Protein AF-A0A367ANY7-F1 (afdb_monomer_lite)

Foldseek 3Di:
DVVVVCVVVVVCCQQQPAFDVVVVGHGNVVVVVD

Secondary structure (DSSP, 8-state):
-HHHHTHHHHHHHHHHT---GGGTT--GGGGG--

Radius of gyration: 11.62 Å; chains: 1; bounding box: 24×19×30 Å

Sequence (34 aa):
DQRTAALDAWLEHYNTARSHSALKGQPPISRLAA

pLDDT: mean 93.91, std 7.22, range [59.91, 98.0]

Structure (mmCIF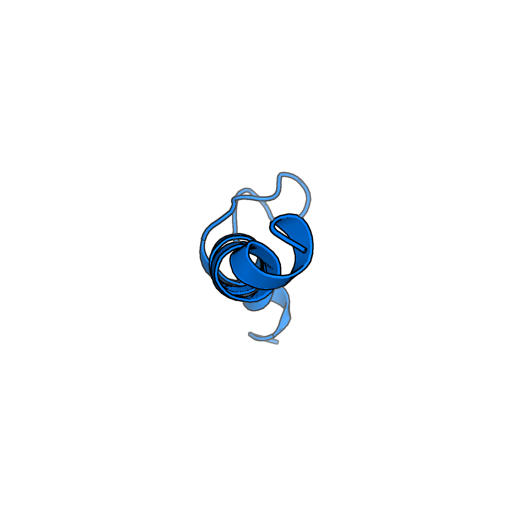, N/CA/C/O backbone):
data_AF-A0A367ANY7-F1
#
_entry.id   AF-A0A367ANY7-F1
#
loop_
_atom_site.group_PDB
_atom_site.id
_atom_site.type_symbol
_atom_site.label_atom_id
_atom_site.label_alt_id
_atom_site.label_comp_id
_atom_site.label_asym_id
_atom_site.label_entity_id
_atom_site.label_seq_id
_atom_site.pdbx_PDB_ins_code
_atom_site.Cartn_x
_atom_site.Cartn_y
_atom_site.Cartn_z
_atom_site.occupancy
_atom_site.B_iso_or_equiv
_atom_site.auth_seq_id
_atom_site.auth_comp_id
_atom_site.auth_asym_id
_atom_site.auth_atom_id
_atom_site.pdbx_PDB_model_num
ATOM 1 N N . ASP A 1 1 ? -12.873 6.078 17.590 1.00 81.06 1 ASP A N 1
ATOM 2 C CA . ASP A 1 1 ? -12.222 7.176 16.857 1.00 81.06 1 ASP A CA 1
ATOM 3 C C . ASP A 1 1 ? -12.293 6.875 15.362 1.00 81.06 1 ASP A C 1
ATOM 5 O O . ASP A 1 1 ? -11.927 5.774 14.960 1.00 81.06 1 ASP A O 1
ATOM 9 N N . GLN A 1 2 ? -12.863 7.771 14.552 1.00 89.69 2 GLN A N 1
ATOM 10 C CA . GLN A 1 2 ? -13.252 7.482 13.156 1.00 89.69 2 GLN A CA 1
ATOM 11 C C . GLN A 1 2 ? -12.053 7.145 12.255 1.00 89.69 2 GLN A C 1
ATOM 13 O O . GLN A 1 2 ? -12.182 6.374 11.308 1.00 89.69 2 GLN A O 1
ATOM 18 N N . ARG A 1 3 ? -10.871 7.678 12.583 1.00 91.00 3 ARG A N 1
ATOM 19 C CA . ARG A 1 3 ? -9.625 7.423 11.846 1.00 91.00 3 ARG A CA 1
ATOM 20 C C . ARG A 1 3 ? -9.197 5.961 11.919 1.00 91.00 3 ARG A C 1
ATOM 22 O O . ARG A 1 3 ? -8.820 5.390 10.904 1.00 91.00 3 ARG A O 1
ATOM 29 N N . THR A 1 4 ? -9.281 5.359 13.102 1.00 94.38 4 THR A N 1
ATOM 30 C CA . THR A 1 4 ? -8.902 3.957 13.309 1.00 94.38 4 THR A CA 1
ATOM 31 C C . THR A 1 4 ? -9.850 3.020 12.570 1.00 94.38 4 THR A C 1
ATOM 33 O O . THR A 1 4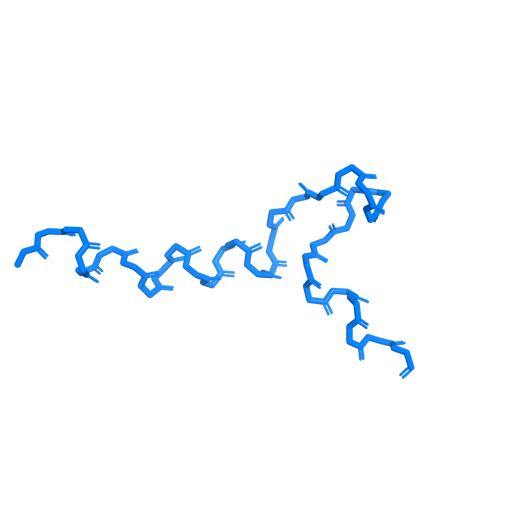 ? -9.397 2.066 11.956 1.00 94.38 4 THR A O 1
ATOM 36 N N . ALA A 1 5 ? -11.150 3.331 12.551 1.00 94.62 5 ALA A N 1
ATOM 37 C CA . ALA A 1 5 ? -12.144 2.528 11.838 1.00 94.62 5 ALA A CA 1
ATOM 38 C C . ALA A 1 5 ? -11.932 2.513 10.310 1.00 94.62 5 ALA A C 1
ATOM 40 O O . ALA A 1 5 ? -12.286 1.543 9.653 1.00 94.62 5 ALA A O 1
ATOM 41 N N . ALA A 1 6 ? -11.344 3.571 9.743 1.00 95.06 6 ALA A N 1
ATOM 42 C CA . ALA A 1 6 ? -11.034 3.653 8.315 1.00 95.06 6 ALA A CA 1
ATOM 43 C C . ALA A 1 6 ? -9.666 3.047 7.941 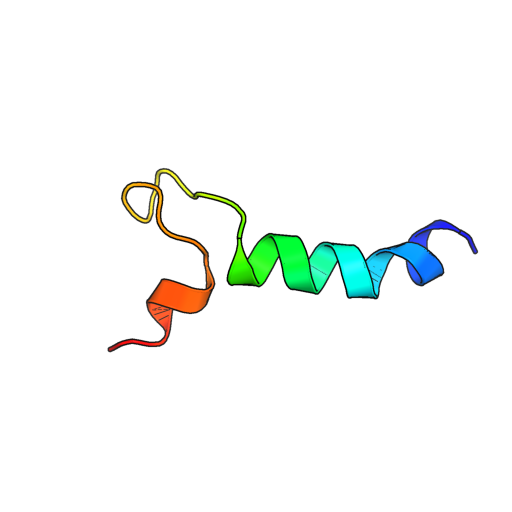1.00 95.06 6 ALA A C 1
ATOM 45 O O . ALA A 1 6 ? -9.363 2.923 6.753 1.00 95.06 6 ALA A O 1
ATOM 46 N N . LEU A 1 7 ? -8.826 2.711 8.928 1.00 96.69 7 LEU A N 1
ATOM 47 C CA . LEU A 1 7 ? -7.433 2.331 8.691 1.00 96.69 7 LEU A CA 1
ATOM 48 C C . LEU A 1 7 ? -7.317 1.020 7.909 1.00 96.69 7 LEU A C 1
ATOM 50 O O . LEU A 1 7 ? -6.527 0.959 6.973 1.00 96.69 7 LEU A O 1
ATOM 54 N N . ASP A 1 8 ? -8.126 0.016 8.243 1.00 96.31 8 ASP A N 1
ATOM 55 C CA . ASP A 1 8 ? -8.048 -1.306 7.611 1.00 96.31 8 ASP A CA 1
ATOM 56 C C . ASP A 1 8 ? -8.343 -1.237 6.108 1.00 96.31 8 ASP A C 1
ATOM 58 O O . ASP A 1 8 ? -7.513 -1.634 5.288 1.00 96.31 8 ASP A O 1
ATOM 62 N N . ALA A 1 9 ? -9.472 -0.631 5.729 1.00 96.81 9 ALA A N 1
ATOM 63 C CA . ALA A 1 9 ? -9.834 -0.446 4.323 1.00 96.81 9 ALA A CA 1
ATOM 64 C C . ALA A 1 9 ? -8.804 0.416 3.567 1.00 96.81 9 ALA A C 1
ATOM 66 O O . ALA A 1 9 ? -8.505 0.175 2.395 1.00 96.81 9 ALA A O 1
ATOM 67 N N . TRP A 1 10 ? -8.224 1.419 4.237 1.00 97.06 10 TRP A N 1
ATOM 68 C CA . TRP A 1 10 ? -7.182 2.251 3.640 1.00 97.06 10 TRP A CA 1
ATOM 69 C C . TRP A 1 10 ? -5.883 1.473 3.395 1.00 97.06 10 TRP A C 1
ATOM 71 O O . TRP A 1 10 ? -5.279 1.624 2.331 1.00 97.06 10 TRP A O 1
ATOM 81 N N . LEU A 1 11 ? -5.462 0.630 4.342 1.00 97.44 11 LEU A N 1
ATOM 82 C CA . LEU A 1 11 ? -4.269 -0.208 4.213 1.00 97.44 11 LEU A CA 1
ATOM 83 C C . LEU A 1 11 ? -4.403 -1.201 3.059 1.00 97.44 11 LEU A C 1
ATOM 85 O O . LEU A 1 11 ? -3.449 -1.371 2.296 1.00 97.44 11 LEU A O 1
ATOM 89 N N . GLU A 1 12 ? -5.569 -1.825 2.904 1.00 98.00 12 GLU A N 1
ATOM 90 C CA . GLU A 1 12 ? -5.833 -2.740 1.793 1.00 98.00 12 GLU A CA 1
ATOM 91 C C . GLU A 1 12 ? -5.684 -2.021 0.448 1.00 98.00 12 GLU A C 1
ATOM 93 O O . GLU A 1 12 ? -4.884 -2.436 -0.397 1.00 98.00 12 GLU A O 1
ATOM 98 N N . HIS A 1 13 ? -6.369 -0.888 0.274 1.00 97.94 13 HIS A N 1
ATOM 99 C CA . HIS A 1 13 ? -6.289 -0.106 -0.958 1.00 97.94 13 HIS A CA 1
ATOM 100 C C . HIS A 1 13 ? -4.861 0.385 -1.239 1.00 97.94 13 HIS A C 1
ATOM 102 O O . HIS A 1 13 ? -4.367 0.274 -2.366 1.00 97.94 13 HIS A O 1
ATOM 108 N N . TYR A 1 14 ? -4.178 0.910 -0.218 1.00 97.31 14 TYR A N 1
ATOM 109 C CA . TYR A 1 14 ? -2.822 1.430 -0.359 1.00 97.31 14 TYR A CA 1
ATOM 110 C C . TYR A 1 14 ? -1.850 0.342 -0.809 1.00 97.31 14 TYR A C 1
ATOM 112 O O . TYR A 1 14 ? -1.087 0.558 -1.746 1.00 97.31 14 TYR A O 1
ATOM 120 N N . ASN A 1 15 ? -1.882 -0.826 -0.168 1.00 97.25 15 ASN A N 1
ATOM 121 C CA . ASN A 1 15 ? -0.913 -1.881 -0.440 1.00 97.25 15 ASN A CA 1
ATOM 122 C C . ASN A 1 15 ? -1.191 -2.629 -1.748 1.00 97.25 15 ASN A C 1
ATOM 124 O O . ASN A 1 15 ? -0.240 -3.089 -2.380 1.00 97.25 15 ASN A O 1
ATOM 128 N N . THR A 1 16 ? -2.456 -2.746 -2.165 1.00 96.88 16 THR A N 1
ATOM 129 C CA . THR A 1 16 ? -2.844 -3.642 -3.268 1.00 96.88 16 THR A CA 1
ATOM 130 C C . THR A 1 16 ? -3.248 -2.933 -4.558 1.00 96.88 16 THR A C 1
ATOM 132 O O . THR A 1 16 ? -3.087 -3.514 -5.628 1.00 96.88 16 THR A O 1
ATOM 135 N N . ALA A 1 17 ? -3.727 -1.687 -4.489 1.00 97.12 17 ALA A N 1
ATOM 136 C CA . ALA A 1 17 ? -4.339 -1.017 -5.639 1.00 97.12 17 ALA A CA 1
ATOM 137 C C . ALA A 1 17 ? -3.681 0.319 -6.009 1.00 97.12 17 ALA A C 1
ATOM 139 O O . ALA A 1 17 ? -3.650 0.686 -7.184 1.00 97.12 17 ALA A O 1
ATOM 140 N N . ARG A 1 18 ? -3.156 1.070 -5.035 1.00 96.94 18 ARG A N 1
ATOM 141 C CA . ARG A 1 18 ? -2.591 2.401 -5.293 1.00 96.94 18 ARG A CA 1
ATOM 142 C C . ARG A 1 18 ? -1.328 2.314 -6.151 1.00 96.94 18 ARG A C 1
ATOM 144 O O . ARG A 1 18 ? -0.360 1.690 -5.751 1.00 96.94 18 ARG A O 1
ATOM 151 N N . SER A 1 19 ? -1.283 3.018 -7.278 1.00 96.88 19 SER A N 1
ATOM 152 C CA . SER A 1 19 ? -0.083 3.101 -8.120 1.00 96.88 19 SER A CA 1
ATOM 153 C C . SER A 1 19 ? 1.046 3.918 -7.484 1.00 96.88 19 SER A C 1
ATOM 155 O O . SER A 1 19 ? 0.821 5.021 -6.978 1.00 96.88 19 SER A O 1
ATOM 157 N N . HIS A 1 20 ? 2.285 3.425 -7.592 1.00 96.00 20 HIS A N 1
ATOM 158 C CA . HIS A 1 20 ? 3.488 4.148 -7.167 1.00 96.00 20 HIS A CA 1
ATOM 159 C C . HIS A 1 20 ? 4.443 4.400 -8.337 1.00 96.00 20 HIS A C 1
ATOM 161 O O . HIS A 1 20 ? 4.864 3.471 -9.023 1.00 96.00 20 HIS A O 1
ATOM 167 N N . SER A 1 21 ? 4.860 5.656 -8.531 1.00 95.56 21 SER A N 1
ATOM 168 C CA . SER A 1 21 ? 5.795 6.052 -9.602 1.00 95.56 21 SER A CA 1
ATOM 169 C C . SER A 1 21 ? 7.141 5.324 -9.513 1.00 95.56 21 SER A C 1
ATOM 171 O O . SER A 1 21 ? 7.655 4.853 -10.524 1.00 95.56 21 SER A O 1
ATOM 173 N N . ALA A 1 22 ? 7.662 5.133 -8.296 1.00 94.38 22 ALA A N 1
ATOM 174 C CA . ALA A 1 22 ? 8.886 4.369 -8.039 1.00 94.38 22 ALA A CA 1
ATOM 175 C C . ALA A 1 22 ? 8.775 2.879 -8.420 1.00 94.38 22 ALA A C 1
ATOM 177 O O . ALA A 1 22 ? 9.791 2.216 -8.603 1.00 94.38 22 ALA A O 1
ATOM 178 N N . LEU A 1 23 ? 7.552 2.358 -8.550 1.00 94.94 23 LEU A N 1
ATOM 179 C CA . LEU A 1 23 ? 7.258 0.991 -8.982 1.00 94.94 23 LEU A CA 1
ATOM 180 C C . LEU A 1 23 ? 6.700 0.957 -10.413 1.00 94.94 23 LEU A C 1
ATOM 182 O O . LEU A 1 23 ? 5.950 0.054 -10.762 1.00 94.94 23 LEU A O 1
ATOM 186 N N . LYS A 1 24 ? 7.017 1.954 -11.252 1.00 95.88 24 LYS A N 1
ATOM 187 C CA . LYS A 1 24 ? 6.500 2.058 -12.632 1.00 95.88 24 LYS A CA 1
ATOM 188 C C . LYS A 1 24 ? 4.962 2.027 -12.706 1.00 95.88 24 LYS A C 1
ATOM 190 O O . LYS A 1 24 ? 4.389 1.489 -13.646 1.00 95.88 24 LYS A O 1
ATOM 195 N N . GLY A 1 25 ? 4.293 2.587 -11.698 1.00 96.38 25 GLY A N 1
ATOM 196 C CA . GLY A 1 25 ? 2.832 2.602 -11.595 1.00 96.38 25 GLY A CA 1
AT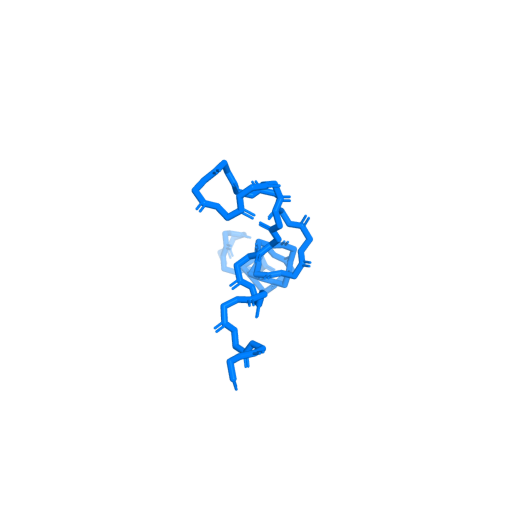OM 197 C C . GLY A 1 25 ? 2.223 1.356 -10.948 1.00 96.38 25 GLY A C 1
ATOM 198 O O . GLY A 1 25 ? 1.007 1.316 -10.770 1.00 96.38 25 GLY A O 1
ATOM 199 N N . GLN A 1 26 ? 3.030 0.372 -10.547 1.00 96.88 26 GLN A N 1
ATOM 200 C CA . GLN A 1 26 ? 2.553 -0.813 -9.834 1.00 96.88 26 GLN A CA 1
ATOM 201 C C . GLN A 1 26 ? 2.256 -0.518 -8.351 1.00 96.88 26 GLN A C 1
ATOM 203 O O . GLN A 1 26 ? 2.812 0.437 -7.786 1.00 96.88 26 GLN A O 1
ATOM 208 N N . PRO A 1 27 ? 1.379 -1.316 -7.715 1.00 97.25 27 PRO A N 1
ATOM 209 C CA . PRO A 1 27 ? 1.091 -1.194 -6.291 1.00 97.25 27 PRO A CA 1
ATOM 210 C C . PRO A 1 27 ? 2.247 -1.667 -5.397 1.00 97.25 27 PRO A C 1
ATOM 212 O O . PRO A 1 27 ? 3.103 -2.432 -5.848 1.00 97.25 27 PRO A O 1
ATOM 215 N N . PRO A 1 28 ? 2.293 -1.251 -4.112 1.00 96.94 28 PRO A N 1
ATOM 216 C CA . PRO A 1 28 ? 3.356 -1.630 -3.179 1.00 96.94 28 PRO A CA 1
ATOM 217 C C . PRO A 1 28 ? 3.578 -3.136 -3.065 1.00 96.94 28 PRO A C 1
ATOM 219 O O . PRO A 1 28 ? 4.730 -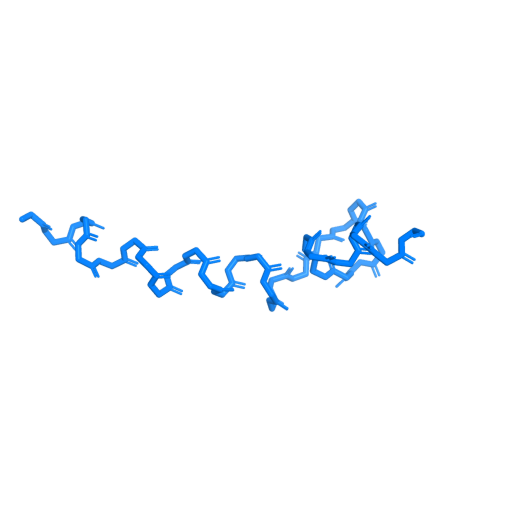3.570 -2.994 1.00 96.94 28 PRO A O 1
ATOM 222 N N . ILE A 1 29 ? 2.499 -3.927 -3.091 1.00 97.38 29 ILE A N 1
ATOM 223 C CA . ILE A 1 29 ? 2.558 -5.390 -2.996 1.00 97.38 29 ILE A CA 1
ATOM 224 C C . ILE A 1 29 ? 3.371 -6.033 -4.126 1.00 97.38 29 ILE A C 1
ATOM 226 O O . ILE A 1 29 ? 3.959 -7.091 -3.917 1.00 97.38 29 ILE A O 1
ATOM 230 N N . SER A 1 30 ? 3.508 -5.383 -5.288 1.00 95.81 30 SER A N 1
ATOM 231 C CA . SER A 1 30 ? 4.316 -5.899 -6.404 1.00 95.81 30 SER A CA 1
ATOM 232 C C . SER A 1 30 ? 5.801 -6.069 -6.058 1.00 95.81 30 SER A C 1
ATOM 234 O O . SER A 1 30 ? 6.503 -6.794 -6.753 1.00 95.81 30 SER A O 1
ATOM 236 N N . ARG A 1 31 ? 6.288 -5.473 -4.959 1.00 94.25 31 ARG A N 1
ATOM 237 C CA . ARG A 1 31 ? 7.642 -5.718 -4.427 1.00 94.25 31 ARG A CA 1
ATOM 238 C C . ARG A 1 31 ? 7.861 -7.152 -3.938 1.00 94.25 31 ARG A C 1
ATOM 240 O O . ARG A 1 31 ? 9.007 -7.574 -3.854 1.00 94.25 31 ARG A O 1
ATOM 247 N N . LEU A 1 32 ? 6.793 -7.865 -3.579 1.00 94.00 32 LEU A N 1
ATOM 248 C CA . LEU A 1 32 ? 6.867 -9.223 -3.033 1.00 94.00 32 LEU A CA 1
ATOM 249 C C . LEU A 1 32 ? 6.962 -10.308 -4.116 1.00 94.00 32 LEU A C 1
ATOM 251 O O . L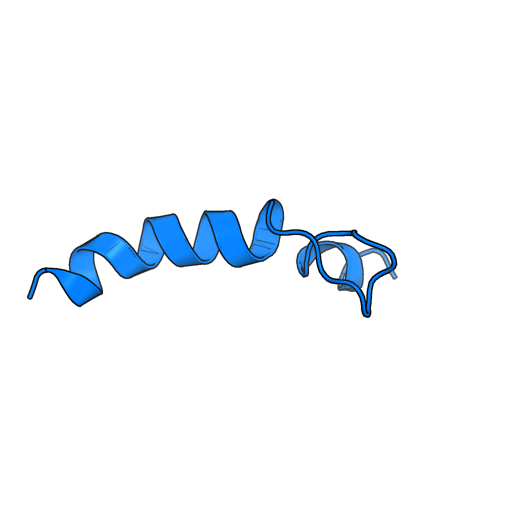EU A 1 32 ? 7.102 -11.474 -3.778 1.00 94.00 32 LEU A O 1
ATOM 255 N N . ALA A 1 33 ? 6.887 -9.943 -5.400 1.00 79.06 33 ALA A N 1
ATOM 256 C CA . ALA A 1 33 ? 6.951 -10.876 -6.527 1.00 79.06 33 ALA A CA 1
ATOM 257 C C . ALA A 1 33 ? 8.393 -11.231 -6.965 1.00 79.06 33 ALA A C 1
ATOM 259 O O . ALA A 1 33 ? 8.591 -11.623 -8.114 1.00 79.06 33 ALA A O 1
ATOM 260 N N . ALA A 1 34 ? 9.381 -11.028 -6.083 1.00 59.91 34 ALA A N 1
ATOM 261 C CA . ALA A 1 34 ? 10.788 -11.369 -6.312 1.00 59.91 34 ALA A CA 1
ATOM 262 C C . ALA A 1 34 ? 11.044 -12.878 -6.195 1.00 59.91 34 ALA A C 1
ATOM 264 O O . ALA A 1 34 ? 10.403 -13.516 -5.329 1.00 59.91 34 ALA A O 1
#